Protein AF-A0A2V9CYW4-F1 (afdb_monomer_lite)

pLDDT: mean 93.75, std 7.3, range [61.25, 98.69]

Secondary structure (DSSP, 8-state):
-EEEEE--S-TTSGGGGT--EEEEEEEEEE-STT-EEEEEE-GGGHHHHHHHHHHHHHHHHHHHHHHHHHHHHHHHHHHHS---

Sequence (84 aa):
MIERYLTCGNPSCKCARGERHGPVWYLTITLGPGRTTSAVVPSELLERVRHWIENYRKVKGDLEKISEINRELLRRERKKKPRD

Structure (mmCIF, N/CA/C/O backbone):
data_AF-A0A2V9CYW4-F1
#
_entry.id   AF-A0A2V9CYW4-F1
#
loop_
_atom_site.group_PDB
_atom_site.id
_atom_site.type_symbol
_atom_site.label_atom_id
_atom_site.label_alt_id
_atom_site.label_comp_id
_atom_site.label_asym_id
_atom_site.label_entity_id
_atom_site.label_seq_id
_atom_site.pdbx_PDB_ins_code
_atom_site.Cartn_x
_atom_site.Cartn_y
_atom_site.Cartn_z
_atom_site.occupancy
_atom_site.B_iso_or_equiv
_atom_site.auth_seq_id
_atom_site.auth_comp_id
_atom_site.auth_asym_id
_atom_site.auth_atom_id
_atom_site.pdbx_PDB_model_num
ATOM 1 N N . MET A 1 1 ? -0.224 0.853 -5.456 1.00 92.12 1 MET A N 1
ATOM 2 C CA . MET A 1 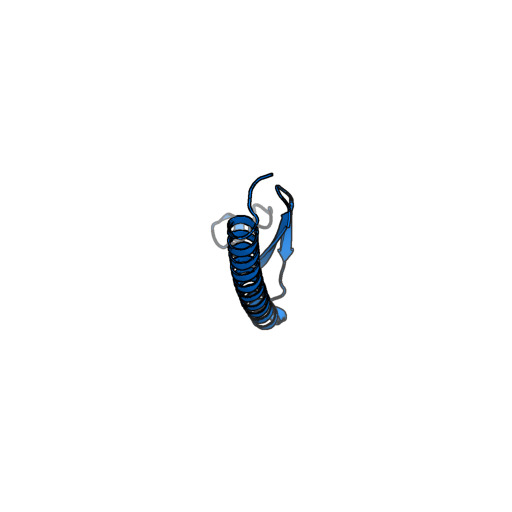1 ? 0.434 0.283 -6.646 1.00 92.12 1 MET A CA 1
A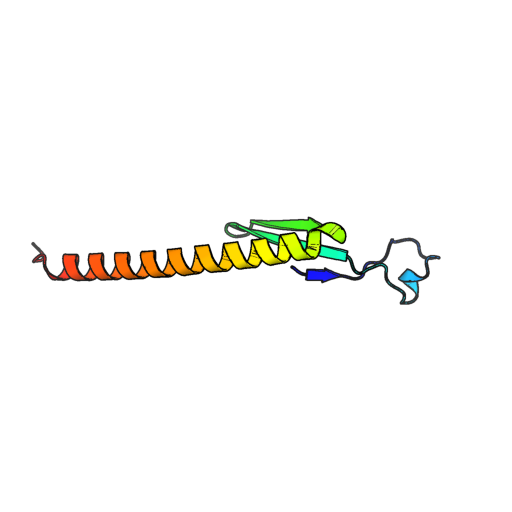TOM 3 C C . MET A 1 1 ? 1.005 1.441 -7.442 1.00 92.12 1 MET A C 1
ATOM 5 O O . MET A 1 1 ? 0.371 2.488 -7.456 1.00 92.12 1 MET A O 1
ATOM 9 N N . ILE A 1 2 ? 2.193 1.286 -8.013 1.00 95.00 2 ILE A N 1
ATOM 10 C CA . ILE A 1 2 ? 2.896 2.344 -8.744 1.00 95.00 2 ILE A CA 1
ATOM 11 C C . ILE A 1 2 ? 3.263 1.800 -10.123 1.00 95.00 2 ILE A C 1
ATOM 13 O O . ILE A 1 2 ? 3.806 0.700 -10.220 1.00 95.00 2 ILE A O 1
ATOM 17 N N . GLU A 1 3 ? 2.968 2.570 -11.163 1.00 95.88 3 GLU A N 1
ATOM 18 C CA . GLU A 1 3 ? 3.414 2.311 -12.532 1.00 95.88 3 GLU A CA 1
ATOM 19 C C . GLU A 1 3 ? 4.793 2.940 -12.749 1.00 95.88 3 GLU A C 1
ATOM 21 O O . GLU A 1 3 ? 5.045 4.072 -12.324 1.00 95.88 3 GLU A O 1
ATOM 26 N N . ARG A 1 4 ? 5.708 2.210 -13.391 1.00 94.81 4 ARG A N 1
ATOM 27 C CA . ARG A 1 4 ? 7.043 2.706 -13.727 1.00 94.81 4 ARG A CA 1
ATOM 28 C C . ARG A 1 4 ? 7.457 2.310 -15.135 1.00 94.81 4 ARG A C 1
ATOM 30 O O . ARG A 1 4 ? 7.148 1.221 -15.605 1.00 94.81 4 ARG A O 1
ATOM 37 N N . TYR A 1 5 ? 8.255 3.184 -15.738 1.00 95.12 5 TYR A N 1
ATOM 38 C CA . TYR A 1 5 ? 8.993 2.916 -16.965 1.00 95.12 5 TYR A CA 1
ATOM 39 C C . TYR A 1 5 ? 10.488 3.000 -16.657 1.00 95.12 5 TYR A C 1
ATOM 41 O O . TYR A 1 5 ? 10.949 3.980 -16.067 1.00 95.12 5 TYR A O 1
ATOM 49 N N . LEU A 1 6 ? 11.239 1.963 -17.016 1.00 93.69 6 LEU A N 1
ATOM 50 C CA . LEU A 1 6 ? 12.612 1.726 -16.571 1.00 93.69 6 LEU A CA 1
ATOM 51 C C . LEU A 1 6 ? 13.600 1.733 -17.744 1.00 93.69 6 LEU A C 1
ATOM 53 O O . LEU A 1 6 ? 13.246 1.470 -18.893 1.00 93.69 6 LEU A O 1
ATOM 57 N N . THR A 1 7 ? 14.866 2.011 -17.452 1.00 95.19 7 THR A N 1
ATOM 58 C CA . THR A 1 7 ? 15.983 1.796 -18.381 1.00 95.19 7 THR A CA 1
ATOM 59 C C . THR A 1 7 ? 16.706 0.499 -18.015 1.00 95.19 7 THR A C 1
ATOM 61 O O . THR A 1 7 ? 16.758 0.127 -16.846 1.00 95.19 7 THR A O 1
ATOM 64 N N . CYS A 1 8 ? 17.257 -0.211 -19.003 1.00 93.94 8 CYS A N 1
ATOM 65 C CA . CYS A 1 8 ? 17.961 -1.483 -18.776 1.00 93.94 8 CYS A CA 1
ATOM 66 C C . CYS A 1 8 ? 19.472 -1.327 -18.521 1.00 93.94 8 CYS A C 1
ATOM 68 O O . CYS A 1 8 ? 20.176 -2.322 -18.400 1.00 93.94 8 CYS A O 1
ATOM 70 N N . GLY A 1 9 ? 19.993 -0.097 -18.485 1.00 92.94 9 GLY A N 1
ATOM 71 C CA . GLY A 1 9 ? 21.423 0.179 -18.290 1.00 92.94 9 GLY A CA 1
ATOM 72 C C . GLY A 1 9 ? 22.301 -0.020 -19.531 1.00 92.94 9 GLY A C 1
ATOM 73 O O . GLY A 1 9 ? 23.416 0.488 -19.557 1.00 92.94 9 GLY A O 1
ATOM 74 N N . ASN A 1 10 ? 21.807 -0.677 -20.586 1.00 95.12 10 ASN A N 1
ATOM 75 C CA . ASN A 1 10 ? 22.523 -0.756 -21.858 1.00 95.12 10 ASN A CA 1
ATOM 76 C C . ASN A 1 10 ? 22.460 0.602 -22.601 1.00 95.12 10 ASN A C 1
ATOM 78 O O . ASN A 1 10 ? 21.360 1.013 -22.991 1.00 95.12 10 ASN A O 1
ATOM 82 N N . PRO A 1 11 ? 23.601 1.274 -22.863 1.00 92.81 11 PRO A N 1
ATOM 83 C CA . PRO A 1 11 ? 23.625 2.576 -23.532 1.00 92.81 11 PRO A CA 1
ATOM 84 C C . PRO A 1 11 ? 23.154 2.527 -24.995 1.00 92.81 11 PRO A C 1
ATOM 86 O O . PRO A 1 11 ? 22.676 3.533 -25.514 1.00 92.81 11 PRO A O 1
ATOM 89 N N . SER A 1 12 ? 23.244 1.375 -25.672 1.00 95.62 12 SER A N 1
ATOM 90 C CA . SER A 1 12 ? 22.773 1.231 -27.057 1.00 95.62 12 SER A CA 1
ATOM 91 C C . SER A 1 12 ? 21.272 0.944 -27.158 1.00 95.62 12 SER A C 1
ATOM 93 O O . SER A 1 12 ? 20.673 1.138 -28.223 1.00 95.62 12 SER A O 1
ATOM 95 N N . CYS A 1 13 ? 20.629 0.546 -26.055 1.00 96.62 13 CYS A N 1
ATOM 96 C CA . CYS A 1 13 ? 19.201 0.259 -26.038 1.00 96.62 13 CYS A CA 1
ATOM 97 C C . CYS A 1 13 ? 18.374 1.529 -26.279 1.00 96.62 13 CYS A C 1
ATOM 99 O O . CYS A 1 13 ? 18.695 2.615 -25.797 1.00 96.62 13 CYS A O 1
ATOM 101 N N . LYS A 1 14 ? 17.245 1.387 -26.980 1.00 94.88 14 LYS A N 1
ATOM 102 C CA . LYS A 1 14 ? 16.303 2.487 -27.233 1.00 94.88 14 LYS A CA 1
ATOM 103 C C . LYS A 1 14 ? 15.780 3.154 -25.955 1.00 94.88 14 LYS A C 1
ATOM 105 O O . LYS A 1 14 ? 15.516 4.355 -25.960 1.00 94.88 14 LYS A O 1
ATOM 110 N N . CYS A 1 15 ? 15.756 2.431 -24.831 1.00 96.12 15 CYS A N 1
ATOM 111 C CA . CYS A 1 15 ? 15.392 3.003 -23.535 1.00 96.12 15 CYS A CA 1
ATOM 112 C C . CYS A 1 15 ? 16.328 4.118 -23.061 1.00 96.12 15 CYS A C 1
ATOM 114 O O . CYS A 1 15 ? 15.887 4.986 -22.311 1.00 96.12 15 CYS A O 1
ATOM 116 N N . ALA A 1 16 ? 17.591 4.128 -23.501 1.00 93.81 16 ALA A N 1
ATOM 117 C CA . ALA A 1 16 ? 18.536 5.199 -23.191 1.00 93.81 16 ALA A CA 1
ATOM 118 C C . ALA A 1 16 ? 18.227 6.499 -23.959 1.00 93.81 16 ALA A C 1
ATOM 120 O O . ALA A 1 16 ? 18.635 7.572 -23.530 1.00 93.81 16 ALA A O 1
ATOM 121 N N . ARG A 1 17 ? 17.470 6.416 -25.063 1.00 94.31 17 ARG A N 1
ATOM 122 C CA . ARG A 1 17 ? 17.097 7.545 -25.935 1.00 94.31 17 ARG A CA 1
ATOM 123 C C . ARG A 1 17 ? 15.678 8.075 -25.691 1.00 94.31 17 ARG A C 1
ATOM 125 O O . ARG A 1 17 ? 15.210 8.923 -26.438 1.00 94.31 17 ARG A O 1
ATOM 132 N N . GLY A 1 18 ? 14.996 7.584 -24.653 1.00 91.38 18 GLY A N 1
ATOM 133 C CA . GLY A 1 18 ? 13.662 8.047 -24.248 1.00 91.38 18 GLY A CA 1
ATOM 134 C C . GLY A 1 18 ? 12.566 6.980 -24.312 1.00 91.38 18 GLY A C 1
ATOM 135 O O . GLY A 1 18 ? 11.575 7.095 -23.597 1.00 91.38 18 GLY A O 1
ATOM 136 N N . GLU A 1 19 ? 12.761 5.892 -25.064 1.00 94.88 19 GLU A N 1
ATOM 137 C CA . GLU A 1 19 ? 11.789 4.789 -25.181 1.00 94.88 19 GLU A CA 1
ATOM 138 C C . GLU A 1 19 ? 11.925 3.770 -24.035 1.00 94.88 19 GLU A C 1
ATOM 140 O O . GLU A 1 19 ? 12.372 2.634 -24.224 1.00 94.88 19 GLU A O 1
ATOM 145 N N . ARG A 1 20 ? 11.617 4.198 -22.808 1.00 94.56 20 ARG A N 1
ATOM 146 C CA . ARG A 1 20 ? 11.783 3.378 -21.596 1.00 94.56 20 ARG A CA 1
ATOM 147 C C . ARG A 1 20 ? 10.947 2.089 -21.630 1.00 94.56 20 ARG A C 1
ATOM 149 O O . ARG A 1 20 ? 9.842 2.062 -22.160 1.00 94.56 20 ARG A O 1
ATOM 156 N N . HIS A 1 21 ? 11.465 1.027 -21.011 1.00 93.19 21 HIS A N 1
ATOM 157 C CA . HIS A 1 21 ? 10.771 -0.254 -20.876 1.00 93.19 21 HIS A CA 1
ATOM 158 C C . HIS A 1 21 ? 9.610 -0.146 -19.894 1.00 93.19 21 HIS A C 1
ATOM 160 O O . HIS A 1 21 ? 9.774 0.402 -18.805 1.00 93.19 21 HIS A O 1
ATOM 166 N N . GLY A 1 22 ? 8.468 -0.726 -20.236 1.00 90.56 22 GLY A N 1
ATOM 167 C CA . GLY A 1 22 ? 7.317 -0.769 -19.351 1.00 90.56 22 GLY A CA 1
ATOM 168 C C . GLY A 1 22 ? 5.996 -0.880 -20.111 1.00 90.56 22 GLY A C 1
ATOM 169 O O . GLY A 1 22 ? 6.014 -1.065 -21.330 1.00 90.56 22 GLY A O 1
ATOM 170 N N . PRO A 1 23 ? 4.872 -0.761 -19.389 1.00 93.81 23 PRO A N 1
ATOM 171 C CA . PRO A 1 23 ? 4.810 -0.469 -17.952 1.00 93.81 23 PRO A CA 1
ATOM 172 C C . PRO A 1 23 ? 5.261 -1.639 -17.065 1.00 93.81 23 PRO A C 1
ATOM 174 O O . PRO A 1 23 ? 4.940 -2.796 -17.323 1.00 93.81 23 PRO A O 1
ATOM 177 N N . VAL A 1 24 ? 5.983 -1.328 -15.985 1.00 95.56 24 VAL A N 1
ATOM 178 C CA . VAL A 1 24 ? 6.278 -2.252 -14.880 1.00 95.56 24 VAL A CA 1
ATOM 179 C C . VAL A 1 24 ? 5.504 -1.793 -13.654 1.00 95.56 24 VAL A C 1
ATOM 181 O O . VAL A 1 24 ? 5.618 -0.644 -13.222 1.00 95.56 24 VAL A O 1
ATOM 184 N N . TRP A 1 25 ? 4.727 -2.697 -13.071 1.00 97.44 25 TRP A N 1
ATOM 185 C CA . TRP A 1 25 ? 3.893 -2.394 -11.917 1.00 97.44 25 TRP A CA 1
ATOM 186 C C . TRP A 1 25 ? 4.550 -2.866 -10.630 1.00 97.44 25 TRP A C 1
ATOM 188 O O . TRP A 1 25 ? 5.011 -4.000 -10.534 1.00 97.44 25 TRP A O 1
ATOM 198 N N . TYR A 1 26 ? 4.554 -2.001 -9.620 1.00 96.69 26 TYR A N 1
ATOM 199 C CA . TYR A 1 26 ? 5.065 -2.307 -8.290 1.00 96.69 26 TYR A CA 1
ATOM 200 C C . TYR A 1 26 ? 3.949 -2.240 -7.247 1.00 96.69 26 TYR A C 1
ATOM 202 O O . TYR A 1 26 ? 3.202 -1.256 -7.148 1.00 96.69 26 TYR A O 1
ATOM 210 N N . LEU A 1 27 ? 3.862 -3.275 -6.417 1.00 96.81 27 LEU A N 1
ATOM 211 C CA . LEU A 1 27 ? 3.126 -3.253 -5.163 1.00 96.81 27 LEU A CA 1
ATOM 212 C C . LEU A 1 27 ? 4.083 -2.828 -4.050 1.00 96.81 27 LEU A C 1
ATOM 214 O O . LEU A 1 27 ? 4.980 -3.580 -3.684 1.00 96.81 27 LEU A O 1
ATOM 218 N N . THR A 1 28 ? 3.876 -1.632 -3.509 1.00 95.25 28 THR A N 1
ATOM 219 C CA . THR A 1 28 ? 4.617 -1.113 -2.355 1.00 95.25 28 THR A CA 1
ATOM 220 C C . THR A 1 28 ? 3.796 -1.314 -1.086 1.00 95.25 28 THR A C 1
ATOM 222 O O . THR A 1 28 ? 2.615 -0.965 -1.060 1.00 95.25 28 THR A O 1
ATOM 225 N N . ILE A 1 29 ? 4.416 -1.872 -0.046 1.00 93.06 29 ILE A N 1
ATOM 226 C CA . ILE A 1 29 ? 3.783 -2.215 1.234 1.00 93.06 29 ILE A CA 1
ATOM 227 C C . ILE A 1 29 ? 4.644 -1.663 2.371 1.00 93.06 29 ILE A C 1
ATOM 229 O O . ILE A 1 29 ? 5.857 -1.873 2.388 1.00 93.06 29 ILE A O 1
ATOM 233 N N . THR A 1 30 ? 4.019 -1.004 3.346 1.00 92.69 30 THR A N 1
ATOM 234 C CA . THR A 1 30 ? 4.674 -0.581 4.592 1.00 92.69 30 THR A CA 1
ATOM 235 C C . THR A 1 30 ? 4.287 -1.542 5.713 1.00 92.69 30 THR A C 1
ATOM 237 O O . THR A 1 30 ? 3.129 -1.597 6.114 1.00 92.69 30 THR A O 1
ATOM 240 N N . LEU A 1 31 ? 5.259 -2.312 6.208 1.00 89.00 31 LEU A N 1
ATOM 241 C CA . LEU A 1 31 ? 5.087 -3.334 7.252 1.00 89.00 31 LEU A CA 1
ATOM 242 C C . LEU A 1 31 ? 5.328 -2.791 8.674 1.00 89.00 31 LEU A C 1
ATOM 244 O O . LEU A 1 31 ? 5.270 -3.536 9.647 1.00 89.00 31 LEU A O 1
ATOM 248 N N . GLY A 1 32 ? 5.644 -1.502 8.795 1.00 89.12 32 GLY A N 1
ATOM 249 C CA . GLY A 1 32 ? 5.918 -0.804 10.049 1.00 89.12 32 GLY A CA 1
ATOM 250 C C . GL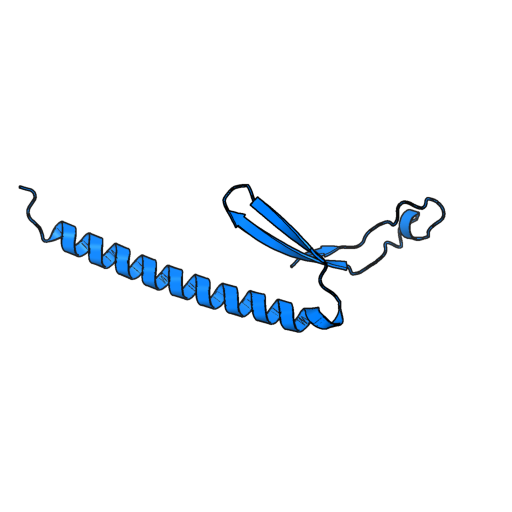Y A 1 32 ? 6.696 0.492 9.802 1.00 89.12 32 GLY A C 1
ATOM 251 O O . GLY A 1 32 ? 7.070 0.765 8.656 1.00 89.12 32 GLY A O 1
ATOM 252 N N . PRO A 1 33 ? 6.964 1.295 10.847 1.00 91.69 33 PRO A N 1
ATOM 253 C CA . PRO A 1 33 ? 7.750 2.522 10.723 1.00 91.69 33 PRO A CA 1
ATOM 254 C C . PRO A 1 33 ? 9.100 2.254 10.045 1.00 91.69 33 PRO A C 1
ATOM 256 O O . PRO A 1 33 ? 9.843 1.369 10.461 1.00 91.69 33 PRO A O 1
ATOM 259 N N . GLY A 1 34 ? 9.383 2.966 8.951 1.00 92.81 34 GLY A N 1
ATOM 260 C CA . GLY A 1 34 ? 10.614 2.808 8.162 1.00 92.81 34 GLY A CA 1
ATOM 261 C C . GLY A 1 34 ? 10.741 1.502 7.360 1.00 92.81 34 GLY A C 1
ATOM 262 O O . GLY A 1 34 ? 11.708 1.341 6.623 1.00 92.81 34 GLY A O 1
ATOM 263 N N . ARG A 1 35 ? 9.782 0.569 7.450 1.00 93.62 35 ARG A N 1
ATOM 264 C CA . ARG A 1 35 ? 9.842 -0.749 6.793 1.00 93.62 35 ARG A CA 1
ATOM 265 C C . ARG A 1 35 ? 8.937 -0.796 5.568 1.00 93.62 35 ARG A C 1
ATOM 267 O O . ARG A 1 35 ? 7.866 -1.402 5.599 1.00 93.62 35 ARG A O 1
ATOM 274 N N . THR A 1 36 ? 9.378 -0.160 4.487 1.00 94.94 36 THR A N 1
ATOM 275 C CA . THR A 1 36 ? 8.688 -0.193 3.191 1.00 94.94 36 THR A CA 1
ATOM 276 C C . THR A 1 36 ? 9.386 -1.162 2.245 1.00 94.94 36 THR A C 1
ATOM 278 O O . THR A 1 36 ? 10.576 -1.028 1.981 1.00 94.94 36 THR A O 1
ATOM 281 N N . THR A 1 37 ? 8.636 -2.126 1.716 1.00 94.56 37 THR A N 1
ATOM 282 C CA . THR A 1 37 ? 9.097 -3.066 0.689 1.00 94.56 37 THR A CA 1
ATOM 283 C C . THR A 1 37 ? 8.295 -2.885 -0.595 1.00 94.56 37 THR A C 1
ATOM 285 O O . THR A 1 37 ? 7.196 -2.327 -0.578 1.00 94.56 37 THR A O 1
ATOM 288 N N . SER A 1 38 ? 8.850 -3.318 -1.724 1.00 95.19 38 SER A N 1
ATOM 289 C CA . SER A 1 38 ? 8.165 -3.312 -3.014 1.00 95.19 38 SER A CA 1
ATOM 290 C C . SER A 1 38 ? 8.387 -4.627 -3.749 1.00 95.19 38 SER A C 1
ATOM 292 O O . SER A 1 38 ? 9.497 -5.151 -3.758 1.00 95.19 38 SER A O 1
ATOM 294 N N . ALA A 1 39 ? 7.340 -5.125 -4.399 1.00 94.75 39 ALA A N 1
ATOM 295 C CA . ALA A 1 39 ? 7.380 -6.299 -5.261 1.00 94.75 39 ALA A CA 1
ATOM 296 C C . ALA A 1 39 ? 6.870 -5.937 -6.659 1.00 94.75 39 ALA A C 1
ATOM 298 O O . ALA A 1 39 ? 5.928 -5.152 -6.787 1.00 94.75 39 ALA A O 1
ATOM 299 N N . VAL A 1 40 ? 7.483 -6.502 -7.699 1.00 96.31 40 VAL A N 1
ATOM 300 C CA . VAL A 1 40 ? 6.968 -6.395 -9.072 1.00 96.31 40 VAL A CA 1
ATOM 301 C C . VAL A 1 40 ? 5.702 -7.238 -9.189 1.00 96.31 40 VAL A C 1
ATOM 303 O O . VAL A 1 40 ? 5.640 -8.350 -8.668 1.00 96.31 40 VAL A O 1
ATOM 306 N N . VAL A 1 41 ? 4.694 -6.704 -9.871 1.00 97.06 41 VAL A N 1
ATOM 307 C CA . VAL A 1 41 ? 3.427 -7.383 -10.136 1.00 97.06 41 VAL A CA 1
ATOM 308 C C . VAL A 1 41 ? 3.389 -7.787 -11.611 1.00 97.06 41 VAL A C 1
ATOM 310 O O . VAL A 1 41 ? 3.434 -6.900 -12.467 1.00 97.06 41 VAL A O 1
ATOM 313 N N . PRO A 1 42 ? 3.295 -9.093 -11.922 1.00 95.44 42 PRO A N 1
ATOM 314 C CA . PRO A 1 42 ? 3.069 -9.557 -13.286 1.00 95.44 42 PRO A CA 1
ATOM 315 C C . PRO A 1 42 ? 1.765 -8.993 -13.861 1.00 95.44 42 PRO A C 1
ATOM 317 O O . PRO A 1 42 ? 0.776 -8.833 -13.139 1.00 95.44 42 PRO A O 1
ATOM 320 N N . SER A 1 43 ? 1.7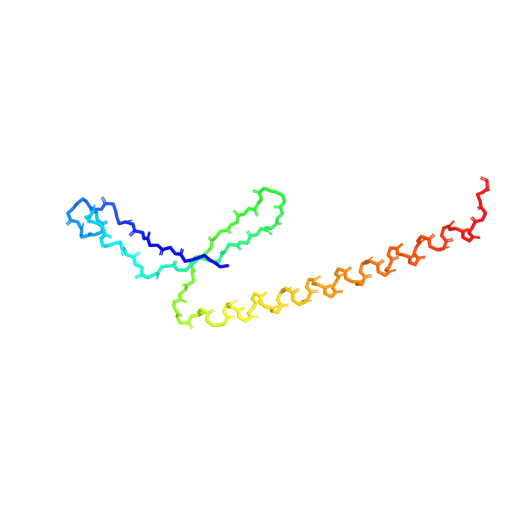60 -8.698 -15.160 1.00 93.19 43 SER A N 1
ATOM 321 C CA . SER A 1 43 ? 0.634 -8.070 -15.868 1.00 93.19 43 SER A CA 1
ATOM 322 C C . SER A 1 43 ? -0.683 -8.826 -15.700 1.00 93.19 43 SER A C 1
ATOM 324 O O . SER A 1 43 ? -1.729 -8.230 -15.456 1.00 93.19 43 SER A O 1
ATOM 326 N N . GLU A 1 44 ? -0.618 -10.150 -15.757 1.00 96.75 44 GLU A N 1
ATOM 327 C CA . GLU A 1 44 ? -1.738 -11.072 -15.623 1.00 96.75 44 GLU A CA 1
ATOM 328 C C . GLU A 1 44 ? -2.363 -11.051 -14.222 1.00 96.75 44 GLU A C 1
ATOM 330 O O . GLU A 1 44 ? -3.486 -11.513 -14.031 1.00 96.75 44 GLU A O 1
ATOM 335 N N . LEU A 1 45 ? -1.659 -10.502 -13.226 1.00 97.31 45 LEU A N 1
ATOM 336 C CA . LEU A 1 45 ? -2.127 -10.433 -11.844 1.00 97.31 45 LEU A CA 1
ATOM 337 C C . LEU A 1 45 ? -2.636 -9.052 -11.437 1.00 97.31 45 LEU A C 1
ATOM 339 O O . LEU A 1 45 ? -3.107 -8.907 -10.308 1.00 97.31 45 LEU A O 1
ATOM 343 N N . LEU A 1 46 ? -2.563 -8.046 -12.312 1.00 96.25 46 LEU A N 1
ATOM 344 C CA . LEU A 1 46 ? -2.843 -6.657 -11.943 1.00 96.25 46 LEU A CA 1
ATOM 345 C C . LEU A 1 46 ? -4.241 -6.460 -11.371 1.00 96.25 46 LEU A C 1
ATOM 347 O O . LEU A 1 46 ? -4.365 -5.910 -10.277 1.00 96.25 46 LEU A O 1
ATOM 351 N N . GLU A 1 47 ? -5.272 -6.951 -12.056 1.00 97.38 47 GLU A N 1
ATOM 352 C CA . GLU A 1 47 ? -6.660 -6.816 -11.595 1.00 97.38 47 GLU A CA 1
ATOM 353 C C . GLU A 1 47 ? -6.880 -7.513 -10.254 1.00 97.38 47 GLU A C 1
ATOM 355 O O . GLU A 1 47 ? -7.465 -6.951 -9.327 1.00 97.38 47 GLU A O 1
ATOM 360 N N . ARG A 1 48 ? -6.309 -8.708 -10.094 1.00 98.00 48 ARG A N 1
ATOM 361 C CA . ARG A 1 48 ? -6.391 -9.456 -8.840 1.00 98.00 48 ARG A CA 1
ATOM 362 C C . ARG A 1 48 ? -5.725 -8.706 -7.685 1.00 98.00 48 ARG A C 1
ATOM 364 O O . ARG A 1 48 ? -6.299 -8.607 -6.604 1.00 98.00 48 ARG A O 1
ATOM 371 N N . VAL A 1 49 ? -4.539 -8.141 -7.908 1.00 97.38 49 VAL A N 1
ATOM 372 C CA . VAL A 1 49 ? -3.831 -7.358 -6.884 1.00 97.38 49 VAL A CA 1
ATOM 373 C C . VAL A 1 49 ? -4.561 -6.046 -6.584 1.00 97.38 49 VAL A C 1
ATOM 375 O O . VAL A 1 49 ? -4.626 -5.654 -5.419 1.00 97.38 49 VAL A O 1
ATOM 378 N N . ARG A 1 50 ? -5.149 -5.377 -7.586 1.00 96.75 50 ARG A N 1
ATOM 379 C CA . ARG A 1 50 ? -6.000 -4.189 -7.381 1.00 96.75 50 ARG A CA 1
ATOM 380 C C . ARG A 1 50 ? -7.172 -4.513 -6.459 1.00 96.75 50 ARG A C 1
ATOM 382 O O . ARG A 1 50 ? -7.351 -3.827 -5.454 1.00 96.75 50 ARG A O 1
ATOM 389 N N . HIS A 1 51 ? -7.860 -5.621 -6.714 1.00 98.12 51 HIS A N 1
ATOM 390 C CA . HIS A 1 51 ? -8.958 -6.073 -5.868 1.00 98.12 51 HIS A CA 1
ATOM 391 C C . HIS A 1 51 ? -8.509 -6.409 -4.432 1.00 98.12 51 HIS A C 1
ATOM 393 O O . HIS A 1 51 ? -9.170 -6.051 -3.457 1.00 98.12 51 HIS A O 1
ATOM 399 N N . TRP A 1 52 ? -7.339 -7.031 -4.251 1.00 96.94 52 TRP A N 1
ATOM 400 C CA . TRP A 1 52 ? -6.786 -7.263 -2.910 1.00 96.94 52 TRP A CA 1
ATOM 401 C C . TRP A 1 52 ? -6.471 -5.967 -2.157 1.00 96.94 52 TRP A C 1
ATOM 403 O O . TRP A 1 52 ? -6.722 -5.887 -0.953 1.00 96.94 52 TRP A O 1
ATOM 413 N N . ILE A 1 53 ? -5.960 -4.940 -2.845 1.00 96.31 53 ILE A N 1
ATOM 414 C CA . ILE A 1 53 ? -5.718 -3.617 -2.247 1.00 96.31 53 ILE A CA 1
ATOM 415 C C . ILE A 1 53 ? -7.035 -2.994 -1.769 1.00 96.31 53 ILE A C 1
ATOM 417 O O . ILE A 1 53 ? -7.076 -2.408 -0.686 1.00 96.31 53 ILE A O 1
ATOM 421 N N . GLU A 1 54 ? -8.107 -3.112 -2.549 1.00 97.75 54 GLU A N 1
ATOM 422 C CA . GLU A 1 54 ? -9.438 -2.621 -2.172 1.00 97.75 54 GLU A CA 1
ATOM 423 C C . GLU A 1 54 ? -9.979 -3.340 -0.937 1.00 97.75 54 GLU A C 1
ATOM 425 O O . GLU A 1 54 ? -10.377 -2.688 0.031 1.00 97.75 54 GLU A O 1
ATOM 430 N N . ASN A 1 55 ? -9.907 -4.672 -0.920 1.00 98.06 55 ASN A N 1
ATOM 431 C CA . ASN A 1 55 ? -10.333 -5.473 0.226 1.00 98.06 55 ASN A CA 1
ATOM 432 C C . ASN A 1 55 ? -9.546 -5.113 1.490 1.00 98.06 55 ASN A C 1
ATOM 434 O O . ASN A 1 55 ? -10.138 -4.907 2.550 1.00 98.06 55 ASN A O 1
ATOM 438 N N . TYR A 1 56 ? -8.225 -4.950 1.372 1.00 95.94 56 TYR A N 1
ATOM 439 C CA . TYR A 1 56 ? -7.383 -4.490 2.474 1.00 95.94 56 TYR A CA 1
ATOM 440 C C . TYR A 1 56 ? -7.830 -3.123 3.009 1.00 95.94 56 TYR A C 1
ATOM 442 O O . TYR A 1 56 ? -7.970 -2.953 4.221 1.00 95.94 56 TYR A O 1
ATOM 450 N N . ARG A 1 57 ? -8.091 -2.148 2.126 1.00 96.38 57 ARG A N 1
ATOM 451 C CA . ARG A 1 57 ? -8.557 -0.808 2.524 1.00 96.38 57 ARG A CA 1
ATOM 452 C C . ARG A 1 57 ? -9.890 -0.868 3.261 1.00 96.38 57 ARG A C 1
ATOM 454 O O . ARG A 1 57 ? -10.036 -0.193 4.277 1.00 96.38 57 ARG A O 1
ATOM 461 N N . LYS A 1 58 ? -10.830 -1.686 2.779 1.00 98.38 58 LYS A N 1
ATOM 462 C CA . LYS A 1 58 ? -12.137 -1.875 3.416 1.00 98.38 58 LYS A CA 1
ATOM 463 C C . LYS A 1 58 ? -11.988 -2.447 4.825 1.00 98.38 58 LYS A C 1
ATOM 465 O O . LYS A 1 58 ? -12.450 -1.833 5.781 1.00 98.38 58 LYS A O 1
ATOM 470 N N . VAL A 1 59 ? -11.265 -3.560 4.960 1.00 98.31 59 VAL A N 1
ATOM 471 C CA . VAL A 1 59 ? -11.023 -4.207 6.260 1.00 98.31 59 VAL A CA 1
ATOM 472 C C . VAL A 1 59 ? -10.317 -3.257 7.228 1.00 98.31 59 VAL A C 1
ATOM 474 O O . VAL A 1 59 ? -10.735 -3.134 8.376 1.00 98.31 59 VAL A O 1
ATOM 477 N N . LYS A 1 60 ? -9.280 -2.542 6.773 1.00 96.81 60 LYS A N 1
ATOM 478 C CA . LYS A 1 60 ? -8.571 -1.557 7.601 1.00 96.81 60 LYS A CA 1
ATOM 479 C C . LYS A 1 60 ? -9.507 -0.452 8.089 1.00 96.81 60 LYS A C 1
ATOM 481 O O . LYS A 1 60 ? -9.493 -0.143 9.275 1.00 96.81 60 LYS A O 1
ATOM 486 N N . GLY A 1 61 ? -10.326 0.108 7.199 1.00 98.25 61 GLY A N 1
ATOM 487 C CA . GLY A 1 61 ? -11.276 1.162 7.554 1.00 98.25 61 GLY A CA 1
ATOM 488 C C . GLY A 1 61 ? -12.322 0.694 8.566 1.00 98.25 61 GLY A C 1
ATOM 489 O O . GLY A 1 61 ? -12.635 1.415 9.509 1.00 98.25 61 GLY A O 1
ATOM 490 N N . ASP A 1 62 ? -12.833 -0.527 8.425 1.00 98.50 62 ASP A N 1
ATOM 491 C CA . ASP A 1 62 ? -13.802 -1.075 9.377 1.00 98.50 62 ASP A CA 1
ATOM 492 C C . ASP A 1 62 ? -13.160 -1.374 10.745 1.00 98.50 62 ASP A C 1
ATOM 494 O O . ASP A 1 62 ? -13.749 -1.066 11.782 1.00 98.50 62 ASP A O 1
ATOM 498 N N . LEU A 1 63 ? -11.914 -1.860 10.774 1.00 98.62 63 LEU A N 1
ATOM 499 C CA . LEU A 1 63 ? -11.142 -2.007 12.016 1.00 98.62 63 LEU A CA 1
ATOM 500 C C . LEU A 1 63 ? -10.858 -0.662 12.702 1.00 98.62 63 LEU A C 1
ATOM 502 O O . LEU A 1 63 ? -10.895 -0.581 13.934 1.00 98.62 63 LEU A O 1
ATOM 506 N N . GLU A 1 64 ? -10.587 0.395 11.935 1.00 98.38 64 GLU A N 1
ATOM 507 C CA . GLU A 1 64 ? -10.402 1.750 12.467 1.00 98.38 64 GLU A CA 1
ATOM 508 C C . GLU A 1 64 ? -11.688 2.268 13.125 1.00 98.38 64 GLU A C 1
ATOM 510 O O . GLU A 1 64 ? -11.628 2.740 14.261 1.00 98.38 64 GLU A O 1
ATOM 515 N N . LYS A 1 65 ? -12.854 2.076 12.492 1.00 98.56 65 LYS A N 1
ATOM 516 C CA . LYS A 1 65 ? -14.162 2.433 13.077 1.00 98.56 65 LYS A CA 1
ATOM 517 C C . LYS A 1 65 ? -14.443 1.674 14.373 1.00 98.56 65 LYS A C 1
ATOM 519 O O . LYS A 1 65 ? -14.844 2.278 15.365 1.00 98.56 65 LYS A O 1
ATOM 524 N N . ILE A 1 66 ? -14.208 0.359 14.395 1.00 98.69 66 ILE A N 1
ATOM 525 C CA . ILE A 1 66 ? -14.361 -0.454 15.615 1.00 98.69 66 ILE A CA 1
ATOM 526 C C . ILE A 1 66 ? -13.439 0.078 16.718 1.00 98.69 66 ILE A C 1
ATOM 528 O O . ILE A 1 66 ? -13.858 0.247 17.863 1.00 98.69 66 ILE A O 1
ATOM 532 N N . SER A 1 67 ? -12.189 0.388 16.372 1.00 98.50 67 SER A N 1
ATOM 533 C CA . SER A 1 67 ? -11.211 0.929 17.317 1.00 98.50 67 SER A CA 1
ATOM 534 C C . SER A 1 67 ? -11.638 2.286 17.881 1.00 98.50 67 SER A C 1
ATOM 536 O O . SER A 1 67 ? -11.450 2.538 19.070 1.00 98.50 67 SER A O 1
ATOM 538 N N . GLU A 1 68 ? -12.221 3.157 17.058 1.00 98.50 68 GLU A N 1
ATOM 539 C CA . GLU A 1 68 ? -12.764 4.449 17.482 1.00 98.50 68 GLU A CA 1
ATOM 540 C C . GLU A 1 68 ? -13.937 4.283 18.456 1.00 98.50 68 GLU A C 1
ATOM 542 O O . GLU A 1 68 ? -13.918 4.871 19.540 1.00 98.50 68 GLU A O 1
ATOM 547 N N . ILE A 1 69 ? -14.901 3.416 18.127 1.00 98.44 69 ILE A N 1
ATOM 548 C CA . ILE A 1 69 ? -16.037 3.094 19.003 1.00 98.44 69 ILE A CA 1
ATOM 549 C C . ILE A 1 69 ? -15.536 2.582 20.355 1.00 98.44 69 ILE A C 1
ATOM 551 O O . ILE A 1 69 ? -15.951 3.081 21.402 1.00 98.44 69 ILE A O 1
ATOM 555 N N . ASN A 1 70 ? -14.597 1.637 20.349 1.00 98.44 70 ASN A N 1
ATOM 556 C CA . ASN A 1 70 ? -14.040 1.068 21.575 1.00 98.44 70 ASN A CA 1
ATOM 557 C C . ASN A 1 70 ? -13.335 2.127 22.436 1.00 98.44 70 ASN A C 1
ATOM 559 O O . ASN A 1 70 ? -13.505 2.148 23.657 1.00 98.44 70 ASN A O 1
ATOM 563 N N . ARG A 1 71 ? -12.578 3.046 21.820 1.00 97.88 71 ARG A N 1
ATOM 564 C CA . ARG A 1 71 ? -11.939 4.165 22.537 1.00 97.88 71 ARG A CA 1
ATOM 565 C C . ARG A 1 71 ? -12.969 5.098 23.165 1.00 97.88 71 ARG A C 1
ATOM 567 O O . ARG A 1 71 ? -12.773 5.546 24.295 1.00 97.88 71 ARG A O 1
ATOM 574 N N . GLU A 1 72 ? -14.062 5.377 22.463 1.00 97.88 72 GLU A N 1
ATOM 575 C CA . GLU A 1 72 ? -15.138 6.220 22.976 1.00 97.88 72 GLU A CA 1
ATOM 576 C C . GLU A 1 72 ? -15.886 5.557 24.141 1.00 97.88 72 GLU A C 1
ATOM 578 O O . GLU A 1 72 ? -16.127 6.205 25.162 1.00 97.88 72 GLU A O 1
ATOM 583 N N . LEU A 1 73 ? -16.203 4.264 24.035 1.00 97.44 73 LEU A N 1
ATOM 584 C CA . LEU A 1 73 ? -16.815 3.497 25.124 1.00 97.44 73 LEU A CA 1
ATOM 585 C C . LEU A 1 73 ? -15.930 3.518 26.376 1.00 97.44 73 LEU A C 1
ATOM 587 O O . LEU A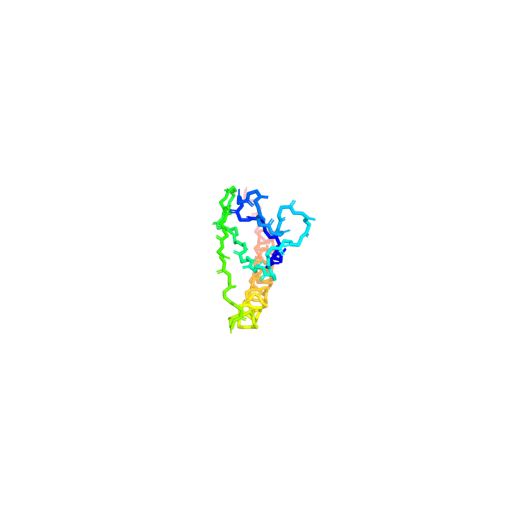 1 73 ? -16.396 3.904 27.451 1.00 97.44 73 LEU A O 1
ATOM 591 N N . LEU A 1 74 ? -14.632 3.243 26.218 1.00 97.19 74 LEU A N 1
ATOM 592 C CA . LEU A 1 74 ? -13.665 3.297 27.314 1.00 97.19 74 LEU A CA 1
ATOM 593 C C . LEU A 1 74 ? -13.594 4.693 27.955 1.00 97.19 74 LEU A C 1
ATOM 595 O O . LEU A 1 74 ? -13.527 4.830 29.179 1.00 97.19 74 LEU A O 1
ATOM 599 N N . ARG A 1 75 ? -13.632 5.759 27.144 1.00 95.62 75 ARG A N 1
ATOM 600 C CA . ARG A 1 75 ? -13.653 7.145 27.639 1.00 95.62 75 ARG A CA 1
ATOM 601 C C . ARG A 1 75 ? -14.901 7.421 28.480 1.00 95.62 75 ARG A C 1
ATOM 603 O O . ARG A 1 75 ? -14.795 8.094 29.507 1.00 95.62 75 ARG A O 1
ATOM 610 N N . ARG A 1 76 ? -16.071 6.922 28.067 1.00 95.06 76 ARG A N 1
ATOM 611 C CA . ARG A 1 76 ? -17.333 7.077 28.813 1.00 95.06 76 ARG A CA 1
ATOM 612 C C . ARG A 1 76 ? -17.304 6.322 30.136 1.00 95.06 76 ARG A C 1
ATOM 614 O O . ARG A 1 76 ? -17.730 6.879 31.141 1.00 95.06 76 ARG A O 1
ATOM 621 N N . GLU A 1 77 ? -16.775 5.103 30.159 1.00 94.38 77 GLU A N 1
ATOM 622 C CA . GLU A 1 77 ? -16.627 4.320 31.393 1.00 94.38 77 GLU A CA 1
ATOM 623 C C . GLU A 1 77 ? -15.712 5.011 32.407 1.00 94.38 77 GLU A C 1
ATOM 625 O O . GLU A 1 77 ? -16.076 5.153 33.574 1.00 94.38 77 GLU A O 1
ATOM 630 N N . ARG A 1 78 ? -14.564 5.537 31.957 1.00 91.00 78 ARG A N 1
ATOM 631 C CA . ARG A 1 78 ? -13.640 6.292 32.821 1.00 91.00 78 ARG A CA 1
ATOM 632 C C . ARG A 1 78 ? -14.262 7.550 33.426 1.00 91.00 78 ARG A C 1
ATOM 634 O O . ARG A 1 78 ? -13.885 7.923 34.526 1.00 91.00 78 ARG A O 1
ATOM 641 N N . LYS A 1 79 ? -15.196 8.207 32.729 1.00 83.19 79 LYS A N 1
ATOM 642 C CA . LYS A 1 79 ? -15.932 9.368 33.263 1.00 83.19 79 LYS A CA 1
ATOM 643 C C . LYS A 1 79 ? -16.983 8.990 34.308 1.00 8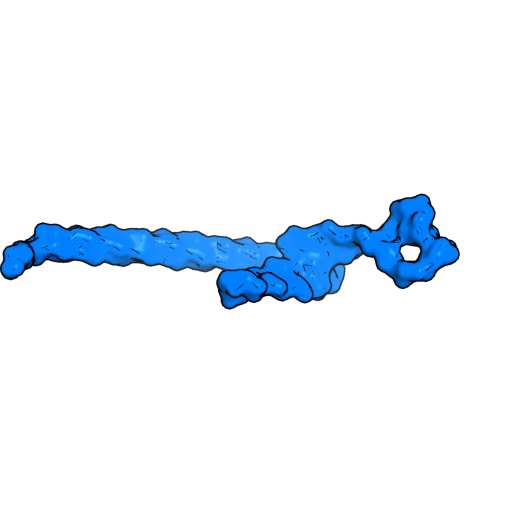3.19 79 LYS A C 1
ATOM 645 O O . LYS A 1 79 ? -17.350 9.840 35.108 1.00 83.19 79 LYS A O 1
ATOM 650 N N . LYS A 1 80 ? -17.497 7.756 34.265 1.00 77.94 80 LYS A N 1
ATOM 651 C CA . LYS A 1 80 ? -18.510 7.255 35.204 1.00 77.94 80 LYS A CA 1
ATOM 652 C C . LYS A 1 80 ? -17.910 6.775 36.525 1.00 77.94 80 LYS A C 1
ATOM 654 O O . LYS A 1 80 ? -18.614 6.794 37.527 1.00 77.94 80 LYS A O 1
ATOM 659 N N . LYS A 1 81 ? -16.645 6.343 36.543 1.00 68.06 81 LYS A N 1
ATOM 660 C CA . LYS A 1 81 ? -15.941 6.044 37.796 1.00 68.06 81 LYS A CA 1
ATOM 661 C C . LYS A 1 81 ? -15.543 7.357 38.489 1.00 68.06 81 LYS A C 1
ATOM 663 O O . LYS A 1 81 ? -14.858 8.160 37.851 1.00 68.06 81 LYS A O 1
ATOM 668 N N . PRO A 1 82 ? -15.942 7.590 39.755 1.00 63.34 82 PRO A N 1
ATOM 669 C CA . PRO A 1 82 ? -15.346 8.648 40.562 1.00 63.34 82 PRO A CA 1
ATOM 670 C C . PRO A 1 82 ? -13.827 8.453 40.593 1.00 63.34 82 PRO A C 1
ATOM 672 O O . PRO A 1 82 ? -13.345 7.320 40.556 1.00 63.34 82 PRO A O 1
ATOM 675 N N . ARG A 1 83 ? -13.072 9.552 40.602 1.00 65.50 83 ARG A N 1
ATOM 676 C CA . ARG A 1 83 ? -11.652 9.483 40.953 1.00 65.50 83 ARG A CA 1
ATOM 677 C C . ARG A 1 83 ? -11.607 9.291 42.467 1.00 65.50 83 ARG A C 1
ATOM 679 O O . ARG A 1 83 ? -12.103 10.176 43.162 1.00 65.50 83 ARG A O 1
ATOM 686 N N . ASP A 1 84 ? -11.112 8.141 42.916 1.00 61.25 84 ASP A N 1
ATOM 687 C CA . ASP A 1 84 ? -10.697 7.941 44.310 1.00 61.25 84 ASP A CA 1
ATOM 688 C C . ASP A 1 84 ? -9.550 8.902 44.664 1.00 61.25 84 ASP A C 1
ATOM 690 O O . ASP A 1 84 ? -8.719 9.187 43.761 1.00 61.25 84 ASP A O 1
#

Foldseek 3Di:
DDWDFADPPPCPDCCVVPPTDDRWDKDWDAPDVVRIDIDTDDPVCVVVVVVVVVVVVVVVVVVVVVVVVVVVVVVVVVVPDDDD

Radius of gyration: 22.75 Å; chains: 1; bounding box: 42×21×72 Å